Protein AF-A0A538RQV3-F1 (afdb_monomer_lite)

Secondary structure (DSSP, 8-state):
--------------------------TTTS-SS---HHHHHHHHHHHHHHHHHHTTTTTTT-HHHHHHHHHHHHTTT-HHHHHHHHHHHHHH-TTSTTHHHHHHHHHHHHHHHSS-------TTHHHHTT--

Radius of gyration: 26.16 Å; chains: 1; bounding box: 91×42×67 Å

pLDDT: mean 80.29, std 19.27, range [35.06, 98.44]

Sequence (132 aa):
MWLRHGPRLLMAGMLWGCATVNGTPPPGSAPLFQADATDTAILQAVHREQETLLSTCTQHQSCDQVHFTRAMIALFQNREAAAASFQQAIAVAPNGPFADSSARWIRFLANRTFHPASAGEPNGALLEVMKG

Structure (mmCIF, N/CA/C/O backbone):
data_AF-A0A538RQV3-F1
#
_entry.id   AF-A0A538RQV3-F1
#
loop_
_atom_site.group_PDB
_atom_site.id
_atom_site.type_symbol
_atom_site.label_atom_id
_atom_site.label_alt_id
_atom_site.label_comp_id
_atom_site.label_asym_id
_atom_site.label_entity_id
_atom_site.label_seq_id
_atom_site.pdbx_PDB_ins_code
_atom_site.Cartn_x
_atom_site.Cartn_y
_atom_site.Cartn_z
_atom_site.occupancy
_atom_site.B_iso_or_equiv
_atom_site.auth_seq_id
_atom_site.auth_comp_id
_atom_site.auth_asym_id
_atom_site.auth_atom_id
_atom_site.pdbx_PDB_model_num
ATOM 1 N N . MET A 1 1 ? 75.142 -29.803 17.668 1.00 35.06 1 MET A N 1
ATOM 2 C CA . MET A 1 1 ? 75.037 -29.717 16.193 1.00 35.06 1 MET A CA 1
ATOM 3 C C . MET A 1 1 ? 73.628 -30.199 15.830 1.00 35.06 1 MET A C 1
ATOM 5 O O . MET A 1 1 ? 73.338 -31.325 16.185 1.00 35.06 1 MET A O 1
ATOM 9 N N . TRP A 1 2 ? 72.673 -29.272 15.604 1.00 42.47 2 TRP A N 1
ATOM 10 C CA . TRP A 1 2 ? 71.901 -29.061 14.340 1.00 42.47 2 TRP A CA 1
ATOM 11 C C . TRP A 1 2 ? 70.899 -30.205 14.036 1.00 42.47 2 TRP A C 1
ATOM 13 O O . TRP A 1 2 ? 71.287 -31.353 14.147 1.00 42.47 2 TRP A O 1
ATOM 23 N N . LEU A 1 3 ? 69.617 -30.049 13.663 1.00 48.47 3 LEU A N 1
ATOM 24 C CA . LEU A 1 3 ? 68.774 -28.990 13.070 1.00 48.47 3 LEU A CA 1
ATOM 25 C C . LEU A 1 3 ? 67.358 -29.083 13.710 1.00 48.47 3 LEU A C 1
ATOM 27 O O . LEU A 1 3 ? 66.907 -30.179 14.010 1.00 48.47 3 LEU A O 1
ATOM 31 N N . ARG A 1 4 ? 66.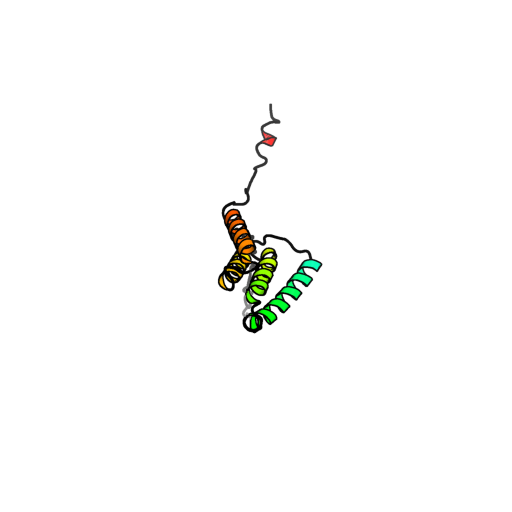635 -28.020 14.089 1.00 57.00 4 ARG A N 1
ATOM 32 C CA . ARG A 1 4 ? 65.951 -26.976 13.293 1.00 57.00 4 ARG A CA 1
ATOM 33 C C . ARG A 1 4 ? 65.028 -27.505 12.187 1.00 57.00 4 ARG A C 1
ATOM 35 O O . ARG A 1 4 ? 65.424 -27.418 11.039 1.00 57.00 4 ARG A O 1
ATOM 42 N N . HIS A 1 5 ? 63.782 -27.873 12.510 1.00 53.28 5 HIS A N 1
ATOM 43 C CA . HIS A 1 5 ? 62.646 -27.834 11.570 1.00 53.28 5 HIS A CA 1
ATOM 44 C C . HIS A 1 5 ? 61.353 -27.457 12.308 1.00 53.28 5 HIS A C 1
ATOM 46 O O . HIS A 1 5 ? 60.800 -28.243 13.069 1.00 53.28 5 HIS A O 1
ATOM 52 N N . GLY A 1 6 ? 60.914 -26.210 12.118 1.00 62.78 6 GLY A N 1
ATOM 53 C CA . GLY A 1 6 ? 59.648 -25.711 12.649 1.00 62.78 6 GLY A CA 1
ATOM 54 C C . GLY A 1 6 ? 58.453 -26.197 11.824 1.00 62.78 6 GLY A C 1
ATOM 55 O O . GLY A 1 6 ? 58.593 -26.400 10.614 1.00 62.78 6 GLY A O 1
ATOM 56 N N . PRO A 1 7 ? 57.264 -26.336 12.427 1.00 59.50 7 PRO A N 1
ATOM 57 C CA . PRO A 1 7 ? 56.044 -26.498 11.666 1.00 59.50 7 PRO A CA 1
ATOM 58 C C . PRO A 1 7 ? 55.639 -25.126 11.122 1.00 59.50 7 PRO A C 1
ATOM 60 O O . PRO A 1 7 ? 55.139 -24.250 11.824 1.00 59.50 7 PRO A O 1
ATOM 63 N N . ARG A 1 8 ? 55.921 -24.949 9.832 1.00 59.06 8 ARG A N 1
ATOM 64 C CA . ARG A 1 8 ? 55.376 -23.915 8.956 1.00 59.06 8 ARG A CA 1
ATOM 65 C C . ARG A 1 8 ? 53.847 -24.034 9.013 1.00 59.06 8 ARG A C 1
ATOM 67 O O . ARG A 1 8 ? 53.289 -24.893 8.338 1.00 59.06 8 ARG A O 1
ATOM 74 N N . LEU A 1 9 ? 53.186 -23.236 9.860 1.00 61.25 9 LEU A N 1
ATOM 75 C CA . LEU A 1 9 ? 51.724 -23.153 9.872 1.00 61.25 9 LEU A CA 1
ATOM 76 C C . LEU A 1 9 ? 51.281 -22.705 8.478 1.00 61.25 9 LEU A C 1
ATOM 78 O O . LEU A 1 9 ? 51.594 -21.603 8.024 1.00 61.25 9 LEU A O 1
ATOM 82 N N . LEU A 1 10 ? 50.626 -23.624 7.780 1.00 62.19 10 LEU A N 1
ATOM 83 C CA . LEU A 1 10 ? 50.039 -23.411 6.474 1.00 62.19 10 LEU A CA 1
ATOM 84 C C . LEU A 1 10 ? 48.931 -22.366 6.613 1.00 62.19 10 LEU A C 1
ATOM 86 O O . LEU A 1 10 ? 47.930 -22.586 7.290 1.00 62.19 10 LEU A O 1
ATOM 90 N N . MET A 1 11 ? 49.135 -21.231 5.949 1.00 60.25 11 MET A N 1
ATOM 91 C CA . MET A 1 11 ? 48.077 -20.305 5.568 1.00 60.25 11 MET A CA 1
ATOM 92 C C . MET A 1 11 ? 47.046 -21.069 4.729 1.00 60.25 11 MET A C 1
ATOM 94 O O . MET A 1 11 ? 47.249 -21.277 3.535 1.00 60.25 11 MET A O 1
ATOM 98 N N . ALA A 1 12 ? 45.947 -21.497 5.345 1.00 63.12 12 ALA A N 1
ATOM 99 C CA . ALA A 1 12 ? 44.734 -21.861 4.629 1.00 63.12 12 ALA A CA 1
ATOM 100 C C . ALA A 1 12 ? 43.835 -20.622 4.627 1.00 63.12 12 ALA A C 1
ATOM 102 O O . ALA A 1 12 ? 43.163 -20.315 5.610 1.00 63.12 12 ALA A O 1
ATOM 103 N N . GLY A 1 13 ? 43.911 -19.857 3.538 1.00 59.97 13 GLY A N 1
ATOM 104 C CA . GLY A 1 13 ? 43.084 -18.679 3.331 1.00 59.97 13 GLY A CA 1
ATOM 105 C C . GLY A 1 13 ? 41.606 -19.051 3.345 1.00 59.97 13 GLY A C 1
ATOM 106 O O . GLY A 1 13 ? 41.155 -19.861 2.537 1.00 59.97 13 GLY A O 1
ATOM 107 N N . MET A 1 14 ? 40.840 -18.420 4.233 1.00 65.12 14 MET A N 1
ATOM 108 C CA . MET A 1 14 ? 39.402 -18.287 4.040 1.00 65.12 14 MET A CA 1
ATOM 109 C C . MET A 1 14 ? 39.190 -17.309 2.886 1.00 65.12 14 MET A C 1
ATOM 111 O O . MET A 1 14 ? 39.078 -16.101 3.079 1.00 65.12 14 MET A O 1
ATOM 115 N N . LEU A 1 15 ? 39.165 -17.835 1.664 1.00 61.44 15 LEU A N 1
ATOM 116 C CA . LEU A 1 15 ? 38.558 -17.146 0.533 1.00 61.44 15 LEU A CA 1
ATOM 117 C C . LEU A 1 15 ? 37.042 -17.168 0.756 1.00 61.44 15 LEU A C 1
ATOM 119 O O . LEU A 1 15 ? 36.325 -17.992 0.195 1.00 61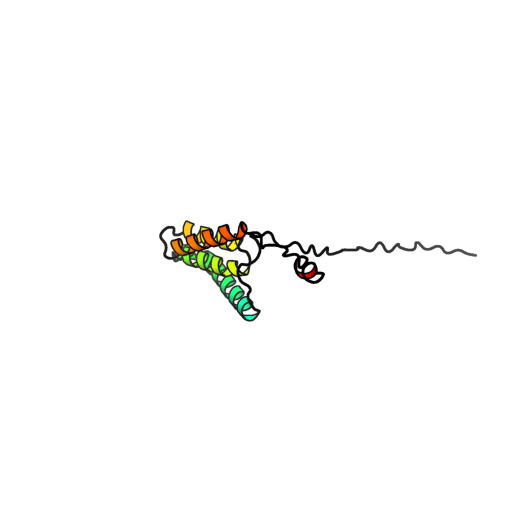.44 15 LEU A O 1
ATOM 123 N N . TRP A 1 16 ? 36.550 -16.263 1.604 1.00 58.16 16 TRP A N 1
ATOM 124 C CA . TRP A 1 16 ? 35.157 -15.836 1.540 1.00 58.16 16 TRP A CA 1
ATOM 125 C C . TRP A 1 16 ? 35.005 -15.012 0.262 1.00 58.16 16 TRP A C 1
ATOM 127 O O . TRP A 1 16 ? 35.156 -13.794 0.240 1.00 58.16 16 TRP A O 1
ATOM 137 N N . GLY A 1 17 ? 34.780 -15.712 -0.847 1.00 59.00 17 GLY A N 1
ATOM 138 C CA . GLY A 1 17 ? 34.280 -15.089 -2.056 1.00 59.00 17 GLY A CA 1
ATOM 139 C C . GLY A 1 17 ? 32.826 -14.707 -1.821 1.00 59.00 17 GLY A C 1
ATOM 140 O O . GLY A 1 17 ? 31.957 -15.576 -1.816 1.00 59.00 17 GLY A O 1
ATOM 141 N N . CYS A 1 18 ? 32.545 -13.418 -1.641 1.00 66.19 18 CYS A N 1
ATOM 142 C CA . CYS A 1 18 ? 31.209 -12.901 -1.900 1.00 66.19 18 CYS A CA 1
ATOM 143 C C . CYS A 1 18 ? 30.965 -13.067 -3.401 1.00 66.19 18 CYS A C 1
ATOM 145 O O . CYS A 1 18 ? 31.397 -12.238 -4.199 1.00 66.19 18 CYS A O 1
ATOM 147 N N . ALA A 1 19 ? 30.316 -14.159 -3.804 1.00 59.94 19 ALA A N 1
ATOM 148 C CA . ALA A 1 19 ? 29.709 -14.216 -5.118 1.00 59.94 19 ALA A CA 1
ATOM 149 C C . ALA A 1 19 ? 28.612 -13.146 -5.130 1.00 59.94 19 ALA A C 1
ATOM 151 O O . ALA A 1 19 ? 27.515 -13.362 -4.617 1.00 59.94 19 ALA A O 1
ATOM 152 N N . THR A 1 20 ? 28.912 -11.968 -5.678 1.00 59.69 20 THR A N 1
ATOM 153 C CA . THR A 1 20 ? 27.882 -11.049 -6.155 1.00 59.69 20 THR A CA 1
ATOM 154 C C . THR A 1 20 ? 27.203 -11.754 -7.316 1.00 59.69 20 THR A C 1
ATOM 156 O O . THR A 1 20 ? 27.589 -11.602 -8.475 1.00 59.69 20 THR A O 1
ATOM 159 N N . VAL A 1 21 ? 26.237 -12.616 -6.997 1.00 57.75 21 VAL A N 1
ATOM 160 C CA . VAL A 1 21 ? 25.278 -13.080 -7.982 1.00 57.75 21 VAL A CA 1
ATOM 161 C C . VAL A 1 21 ? 24.563 -11.802 -8.418 1.00 57.75 21 VAL A C 1
ATOM 163 O O . VAL A 1 21 ? 23.781 -11.220 -7.670 1.00 57.75 21 VAL A O 1
ATOM 166 N N . ASN A 1 22 ? 24.888 -11.302 -9.611 1.00 56.00 22 ASN A N 1
ATOM 167 C CA . ASN A 1 22 ? 24.065 -10.320 -10.314 1.00 56.00 22 ASN A CA 1
ATOM 168 C C . ASN A 1 22 ? 22.782 -11.040 -10.764 1.00 56.00 22 ASN A C 1
ATOM 170 O O . ASN A 1 22 ? 22.488 -11.165 -11.949 1.00 56.00 22 ASN A O 1
ATOM 174 N N . GLY A 1 23 ? 22.054 -11.606 -9.802 1.00 56.69 23 GLY A N 1
ATOM 175 C CA . GLY A 1 23 ? 20.737 -12.153 -10.018 1.00 56.69 23 GLY A CA 1
ATOM 176 C C . GLY A 1 23 ? 19.832 -10.963 -10.235 1.00 56.69 23 GLY A C 1
ATOM 177 O O . GLY A 1 23 ? 19.578 -10.203 -9.303 1.00 56.69 23 GLY A O 1
ATOM 178 N N . THR A 1 24 ? 19.375 -10.772 -11.469 1.00 59.41 24 THR A N 1
ATOM 179 C CA . THR A 1 24 ? 18.206 -9.936 -11.717 1.00 59.41 24 THR A CA 1
ATOM 180 C C . THR A 1 24 ? 17.122 -10.401 -10.740 1.00 59.41 24 THR A C 1
ATOM 182 O O . THR A 1 24 ? 16.790 -11.591 -10.760 1.00 59.41 24 THR A O 1
ATOM 185 N N . PRO A 1 25 ? 16.618 -9.528 -9.845 1.00 60.09 25 PRO A N 1
ATOM 186 C CA . PRO A 1 25 ? 15.579 -9.918 -8.907 1.00 60.09 25 PRO A CA 1
ATOM 187 C C . PRO A 1 25 ? 14.411 -10.534 -9.680 1.00 60.09 25 PRO A C 1
ATOM 189 O O . PRO A 1 25 ? 14.113 -10.053 -10.783 1.00 60.09 25 PRO A O 1
ATOM 192 N N . PRO A 1 26 ? 13.737 -11.565 -9.136 1.00 65.88 26 PRO A N 1
ATOM 193 C CA . PRO A 1 26 ? 12.506 -12.074 -9.717 1.00 65.88 26 PRO A CA 1
ATOM 194 C C . PRO A 1 26 ? 11.599 -10.908 -10.139 1.00 65.88 26 PRO A C 1
ATOM 196 O O . PRO A 1 26 ? 11.508 -9.928 -9.388 1.00 65.88 26 PRO A O 1
ATOM 199 N N . PRO A 1 27 ? 10.903 -10.983 -11.288 1.00 67.31 27 PRO A N 1
ATOM 200 C CA . PRO A 1 27 ? 10.108 -9.875 -11.815 1.00 67.31 27 PRO A CA 1
ATOM 201 C C . PRO A 1 27 ? 9.104 -9.266 -10.821 1.00 67.31 27 PRO A C 1
ATOM 203 O O . PRO A 1 27 ? 8.717 -8.117 -10.996 1.00 67.31 27 PRO A O 1
ATOM 206 N N . GLY A 1 28 ? 8.671 -9.972 -9.774 1.00 70.12 28 GLY A N 1
ATOM 207 C CA . GLY A 1 28 ? 7.795 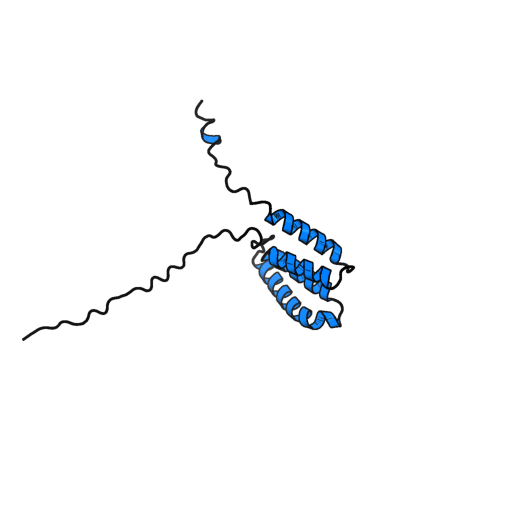-9.421 -8.728 1.00 70.12 28 GLY A CA 1
ATOM 208 C C . GLY A 1 28 ? 8.509 -8.712 -7.568 1.00 70.12 28 GLY A C 1
ATOM 209 O O . GLY A 1 28 ? 7.903 -7.905 -6.872 1.00 70.12 28 GLY A O 1
ATOM 210 N N . SER A 1 29 ? 9.811 -8.920 -7.398 1.00 79.31 29 SER A N 1
ATOM 211 C CA . SER A 1 29 ? 10.570 -8.400 -6.251 1.00 79.31 29 SER A CA 1
ATOM 212 C C . SER A 1 29 ? 11.311 -7.085 -6.516 1.00 79.31 29 SER A C 1
ATOM 214 O O . SER A 1 29 ? 11.730 -6.421 -5.572 1.00 79.31 29 SER A O 1
ATOM 216 N N . ALA A 1 30 ? 11.427 -6.662 -7.779 1.00 86.88 30 ALA A N 1
ATOM 217 C CA . ALA A 1 30 ? 11.973 -5.350 -8.124 1.00 86.88 30 ALA A CA 1
ATOM 218 C C . ALA A 1 30 ? 10.981 -4.218 -7.781 1.00 86.88 30 ALA A C 1
ATOM 220 O O . ALA A 1 30 ? 9.771 -4.405 -7.955 1.00 86.88 30 ALA A O 1
ATOM 221 N N . PRO A 1 31 ? 11.459 -3.033 -7.362 1.00 91.81 31 PRO A N 1
ATOM 222 C CA . PRO A 1 31 ? 10.596 -1.892 -7.082 1.00 91.81 31 PRO A CA 1
ATOM 223 C C . PRO A 1 31 ? 9.881 -1.398 -8.348 1.00 91.81 31 PRO A C 1
ATOM 225 O O . PRO A 1 31 ? 10.318 -1.623 -9.481 1.00 91.81 31 PRO A O 1
ATOM 228 N N . LEU A 1 32 ? 8.728 -0.755 -8.169 1.00 92.19 32 LEU A N 1
ATOM 229 C CA . LEU A 1 32 ? 8.010 -0.071 -9.244 1.00 92.19 32 LEU A CA 1
ATOM 230 C C . LEU A 1 32 ? 8.596 1.319 -9.512 1.00 92.19 32 LEU A C 1
ATOM 232 O O . LEU A 1 32 ? 8.696 1.723 -10.670 1.00 92.19 32 LEU A O 1
ATOM 236 N N . PHE A 1 33 ? 8.965 2.027 -8.447 1.00 93.31 33 PHE A N 1
ATOM 237 C CA . PHE A 1 33 ? 9.517 3.374 -8.497 1.00 93.31 33 PHE A CA 1
ATOM 238 C C . PHE A 1 33 ? 10.902 3.405 -7.867 1.00 93.31 33 PHE A C 1
ATOM 240 O O . PHE A 1 33 ? 11.174 2.664 -6.927 1.00 93.31 33 PHE A O 1
ATOM 247 N N . GLN A 1 34 ? 11.755 4.289 -8.376 1.00 92.94 34 GLN A N 1
ATOM 248 C CA . GLN A 1 34 ? 13.043 4.588 -7.763 1.00 92.94 34 GLN A CA 1
ATOM 249 C C . GLN A 1 34 ? 12.908 5.879 -6.960 1.00 92.94 34 GLN A C 1
ATOM 251 O O . GLN A 1 34 ? 12.307 6.835 -7.444 1.00 92.94 34 GLN A O 1
ATOM 256 N N . ALA A 1 35 ? 13.456 5.886 -5.749 1.00 92.12 35 ALA A N 1
ATOM 257 C CA . ALA A 1 35 ? 13.533 7.062 -4.893 1.00 92.12 35 ALA A CA 1
ATOM 258 C C . ALA A 1 35 ? 14.957 7.624 -4.926 1.00 92.12 35 ALA A C 1
ATOM 260 O O . ALA A 1 35 ? 15.925 6.857 -4.922 1.00 92.12 35 ALA A O 1
ATOM 261 N N . ASP A 1 36 ? 15.094 8.948 -4.930 1.00 94.25 36 ASP A N 1
ATOM 262 C CA . ASP A 1 36 ? 16.383 9.574 -4.646 1.00 94.25 36 ASP A CA 1
ATOM 263 C C . ASP A 1 36 ? 16.694 9.550 -3.134 1.00 94.25 36 ASP A C 1
ATOM 265 O O . ASP A 1 36 ? 15.959 8.969 -2.327 1.00 94.25 36 ASP A O 1
ATOM 269 N N . ALA A 1 37 ? 17.822 10.136 -2.726 1.00 92.50 37 ALA A N 1
ATOM 270 C CA . ALA A 1 37 ? 18.235 10.136 -1.322 1.00 92.50 37 ALA A CA 1
ATOM 271 C C . ALA A 1 37 ? 17.261 10.902 -0.406 1.00 92.50 37 ALA A C 1
ATOM 273 O O . ALA A 1 37 ? 17.030 10.482 0.730 1.00 92.50 37 ALA A O 1
ATOM 274 N N . THR A 1 38 ? 16.681 11.997 -0.897 1.00 94.00 38 THR A N 1
ATOM 275 C CA . THR A 1 38 ? 15.719 12.813 -0.150 1.00 94.00 38 THR A CA 1
ATOM 276 C C . THR A 1 38 ? 14.398 12.066 -0.013 1.00 94.00 38 THR A C 1
ATOM 278 O O . THR A 1 38 ? 13.894 11.909 1.101 1.00 94.00 38 THR A O 1
ATOM 281 N N . ASP A 1 39 ? 13.885 11.523 -1.115 1.00 93.19 39 ASP A N 1
ATOM 282 C CA . ASP A 1 39 ? 12.668 10.713 -1.129 1.00 93.19 39 ASP A CA 1
ATOM 283 C C . ASP A 1 39 ? 12.812 9.482 -0.233 1.00 93.19 39 ASP A C 1
ATOM 285 O O . ASP A 1 39 ? 11.903 9.145 0.521 1.00 93.19 39 ASP A O 1
ATOM 289 N N . THR A 1 40 ? 13.979 8.833 -0.247 1.00 93.50 40 THR A N 1
ATOM 290 C CA . THR A 1 40 ? 14.254 7.668 0.604 1.00 93.50 40 THR A CA 1
ATOM 291 C C . THR A 1 40 ? 14.140 8.020 2.086 1.00 93.50 40 THR A C 1
ATOM 293 O O . THR A 1 40 ? 13.532 7.265 2.849 1.00 93.50 40 THR A O 1
ATOM 296 N N . ALA A 1 41 ? 14.683 9.164 2.510 1.00 94.75 41 ALA A N 1
ATOM 297 C CA . ALA A 1 41 ? 14.585 9.609 3.898 1.00 94.75 41 ALA A CA 1
ATOM 298 C C . ALA A 1 41 ? 13.127 9.878 4.307 1.00 94.75 41 ALA A C 1
ATOM 300 O O . ALA A 1 41 ? 12.702 9.468 5.391 1.00 94.75 41 ALA A O 1
ATOM 301 N N . ILE A 1 42 ? 12.344 10.500 3.419 1.00 95.00 42 ILE A N 1
ATOM 302 C CA . ILE A 1 42 ? 10.915 10.756 3.635 1.00 95.00 42 ILE A CA 1
ATOM 303 C C . ILE A 1 42 ? 10.148 9.433 3.733 1.00 95.00 42 ILE A C 1
ATOM 305 O O . ILE A 1 42 ? 9.434 9.205 4.707 1.00 95.00 42 ILE A O 1
ATOM 309 N N . LEU A 1 43 ? 10.337 8.523 2.777 1.00 95.38 43 LEU A N 1
ATOM 310 C CA . LEU A 1 43 ? 9.679 7.215 2.753 1.00 95.38 43 LEU A CA 1
ATOM 311 C C . LEU A 1 43 ? 9.990 6.395 4.010 1.00 95.38 43 LEU A C 1
ATOM 313 O O . LEU A 1 43 ? 9.096 5.755 4.562 1.00 95.38 43 LEU A O 1
ATOM 317 N N . GLN A 1 44 ? 11.230 6.441 4.504 1.00 94.81 44 GLN A N 1
ATOM 318 C CA . GLN A 1 44 ? 11.609 5.786 5.757 1.00 94.81 44 GLN A CA 1
ATOM 319 C C . GLN A 1 44 ? 10.929 6.414 6.978 1.00 94.81 44 GLN A C 1
ATOM 321 O O . GLN A 1 44 ? 10.519 5.682 7.882 1.00 94.81 44 GLN A O 1
ATOM 326 N N . ALA A 1 45 ? 10.801 7.742 7.021 1.00 95.62 45 ALA A N 1
ATOM 327 C CA . ALA A 1 45 ? 10.098 8.429 8.099 1.00 95.62 45 ALA A CA 1
ATOM 328 C C . ALA A 1 45 ? 8.611 8.039 8.126 1.00 95.62 45 ALA A C 1
ATOM 330 O O . ALA A 1 45 ? 8.123 7.583 9.160 1.00 95.62 45 ALA A O 1
ATOM 331 N N . VAL A 1 46 ? 7.934 8.103 6.973 1.00 95.12 46 VAL A N 1
ATOM 332 C CA . VAL A 1 46 ? 6.522 7.703 6.849 1.00 95.12 46 VAL A CA 1
ATOM 333 C C . VAL A 1 46 ? 6.347 6.220 7.183 1.00 95.12 46 VAL A C 1
ATOM 335 O O . VAL A 1 46 ? 5.408 5.853 7.881 1.00 95.12 46 VAL A O 1
ATOM 338 N N . HIS A 1 47 ? 7.263 5.347 6.756 1.00 93.69 47 HIS A N 1
ATOM 339 C CA . HIS A 1 47 ? 7.192 3.924 7.095 1.00 93.69 47 HIS A CA 1
ATOM 340 C C . HIS A 1 47 ? 7.195 3.693 8.614 1.00 93.69 47 HIS A C 1
ATOM 342 O O . HIS A 1 47 ? 6.382 2.928 9.126 1.00 93.69 47 HIS A O 1
ATOM 348 N N . ARG A 1 48 ? 8.086 4.366 9.354 1.00 94.81 48 ARG A N 1
ATOM 349 C CA . ARG A 1 48 ? 8.165 4.248 10.823 1.00 94.81 48 ARG A CA 1
ATOM 350 C C . ARG A 1 48 ? 6.901 4.759 11.514 1.00 94.81 48 ARG A C 1
ATOM 352 O O . ARG A 1 48 ? 6.446 4.152 12.482 1.00 94.81 48 ARG A O 1
ATOM 359 N N . GLU A 1 49 ? 6.329 5.847 11.011 1.00 94.56 49 GLU A N 1
ATOM 360 C CA . GLU A 1 49 ? 5.046 6.359 11.492 1.00 94.56 49 GLU A CA 1
ATOM 361 C C . GLU A 1 49 ? 3.929 5.330 11.284 1.00 94.56 49 GLU A C 1
ATOM 363 O O . GLU A 1 49 ? 3.195 5.012 12.220 1.00 94.56 49 GLU A O 1
ATOM 368 N N . GLN A 1 50 ? 3.859 4.723 10.096 1.00 94.00 50 GLN A N 1
ATOM 369 C CA . GLN A 1 50 ? 2.841 3.720 9.790 1.00 94.00 50 GLN A CA 1
ATOM 370 C C . GLN A 1 50 ? 2.962 2.452 10.639 1.00 94.00 50 GLN A C 1
ATOM 372 O O . GLN A 1 50 ? 1.938 1.881 11.003 1.00 94.00 50 GLN A O 1
ATOM 377 N N . GLU A 1 51 ? 4.171 2.025 11.013 1.00 92.56 51 GLU A N 1
ATOM 378 C CA . GLU A 1 51 ? 4.351 0.914 11.962 1.00 92.56 51 GLU A CA 1
ATOM 379 C C . GLU A 1 51 ? 3.764 1.240 13.344 1.00 92.56 51 GLU A C 1
ATOM 381 O O . GLU A 1 51 ? 3.158 0.383 13.988 1.00 92.56 51 GLU A O 1
ATOM 386 N N . THR A 1 52 ? 3.860 2.499 13.777 1.00 93.06 52 THR A N 1
ATOM 387 C CA . THR A 1 52 ? 3.239 2.945 15.032 1.00 93.06 52 THR A CA 1
ATOM 388 C C . THR A 1 52 ? 1.715 2.953 14.905 1.00 93.06 52 THR A C 1
ATOM 390 O O . THR A 1 52 ? 1.020 2.409 15.767 1.00 93.06 52 THR A O 1
ATOM 393 N N . LEU A 1 53 ? 1.185 3.500 13.806 1.00 94.19 53 LEU A N 1
ATOM 394 C CA . LEU A 1 53 ? -0.256 3.563 13.545 1.00 94.19 53 LEU A CA 1
ATOM 395 C C . LEU A 1 53 ? -0.890 2.182 13.365 1.00 94.19 53 LEU A C 1
ATOM 397 O O . LEU A 1 53 ? -2.029 1.979 13.777 1.00 94.19 53 LEU A O 1
ATOM 401 N N . LEU A 1 54 ? -0.162 1.208 12.814 1.00 93.44 54 LEU A N 1
ATOM 402 C CA . LEU A 1 54 ? -0.651 -0.161 12.642 1.00 93.44 54 LEU A CA 1
ATOM 403 C C . LEU A 1 54 ? -1.103 -0.778 13.974 1.00 93.44 54 LEU A C 1
ATOM 405 O O . LEU A 1 54 ? -2.093 -1.503 14.014 1.00 93.44 54 LEU A O 1
ATOM 409 N N . SER A 1 55 ? -0.414 -0.457 15.074 1.00 92.06 55 SER A N 1
ATOM 410 C CA . SER A 1 55 ? -0.748 -0.981 16.403 1.00 92.06 55 SER A CA 1
ATOM 411 C C . SER A 1 55 ? -2.057 -0.424 16.982 1.00 92.06 55 SER A C 1
ATOM 413 O O . SER A 1 55 ? -2.664 -1.062 17.841 1.00 92.06 55 SER A O 1
ATOM 415 N N . THR A 1 56 ? -2.522 0.737 16.507 1.00 93.06 56 THR A N 1
ATOM 416 C CA . THR A 1 56 ? -3.699 1.449 17.039 1.00 93.06 56 THR A CA 1
ATOM 417 C C . THR A 1 56 ? -4.802 1.681 16.003 1.00 93.06 56 THR A C 1
ATOM 419 O O . THR A 1 56 ? -5.850 2.245 16.333 1.00 93.06 56 THR A O 1
ATOM 422 N N . CYS A 1 57 ? -4.619 1.228 14.760 1.00 93.25 57 CYS A N 1
ATOM 423 C CA . CYS A 1 57 ? -5.529 1.530 13.654 1.00 93.25 57 CYS A CA 1
ATOM 424 C C . CYS A 1 57 ? -6.944 0.972 13.869 1.00 93.25 57 CYS A C 1
ATOM 426 O O . CYS A 1 57 ? -7.921 1.600 13.464 1.00 93.25 57 CYS A O 1
ATOM 428 N N . THR A 1 58 ? -7.077 -0.166 14.561 1.00 90.50 58 THR A N 1
ATOM 429 C CA . THR A 1 58 ? -8.380 -0.782 14.857 1.00 90.50 58 THR A CA 1
ATOM 430 C C . THR A 1 58 ? -9.222 0.113 15.760 1.00 90.50 58 THR A C 1
ATOM 432 O O . THR A 1 58 ? -10.433 0.212 15.581 1.00 90.50 58 THR A O 1
ATOM 435 N N . GLN A 1 59 ? -8.581 0.809 16.704 1.00 87.56 59 GLN A N 1
ATOM 436 C CA . GLN A 1 59 ? -9.259 1.724 17.621 1.00 87.56 59 GLN A CA 1
ATOM 437 C C . GLN A 1 59 ? -9.821 2.950 16.890 1.00 87.56 59 GLN A C 1
ATOM 439 O O . GLN A 1 59 ? -10.875 3.457 17.263 1.00 87.56 59 GLN A O 1
ATOM 444 N N . HIS A 1 60 ? -9.137 3.395 15.835 1.00 82.94 60 HIS A N 1
ATOM 445 C CA . HIS A 1 60 ? -9.480 4.596 15.073 1.00 82.94 60 HIS A CA 1
ATOM 446 C C . HIS A 1 60 ? -10.217 4.295 13.761 1.00 82.94 60 HIS A C 1
ATOM 448 O O . HIS A 1 60 ? -10.486 5.218 12.999 1.00 82.94 60 HIS A O 1
ATOM 454 N N . GLN A 1 61 ? -10.532 3.021 13.487 1.00 87.19 61 GLN A N 1
ATOM 455 C CA . GLN A 1 61 ? -11.160 2.561 12.240 1.00 87.19 61 GLN A CA 1
ATOM 456 C C . GLN A 1 61 ? -10.423 3.045 10.976 1.00 87.19 61 GLN A C 1
ATOM 458 O O . GLN A 1 61 ? -11.045 3.332 9.960 1.00 87.19 61 GLN A O 1
ATOM 463 N N . SER A 1 62 ? -9.092 3.133 11.043 1.00 91.38 62 SER A N 1
ATOM 464 C CA . SER A 1 62 ? -8.238 3.707 9.991 1.00 91.38 62 SER A CA 1
ATOM 465 C C . SER A 1 62 ? -7.257 2.701 9.381 1.00 91.38 62 SER A C 1
ATOM 467 O O . SER A 1 62 ? -6.322 3.077 8.669 1.00 91.38 62 SER A O 1
ATOM 469 N N . CYS A 1 63 ? -7.423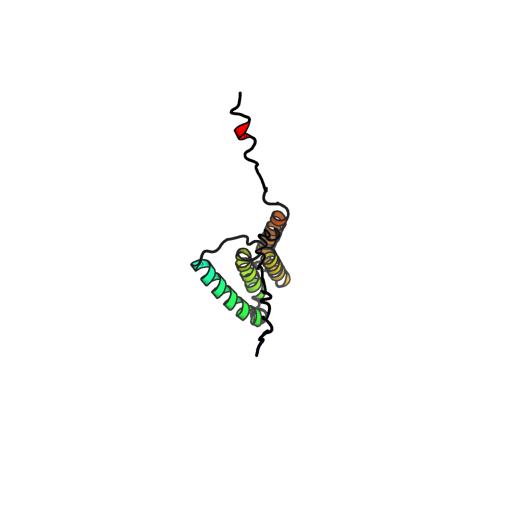 1.404 9.671 1.00 95.00 63 CYS A N 1
ATOM 470 C CA . CYS A 1 63 ? -6.497 0.371 9.200 1.00 95.00 63 CYS A CA 1
ATOM 471 C C . CYS A 1 63 ? -6.407 0.314 7.673 1.00 95.00 63 CYS A C 1
ATOM 473 O O . CYS A 1 63 ? -5.339 0.034 7.137 1.00 95.00 63 CYS A O 1
ATOM 475 N N . ASP A 1 64 ? -7.492 0.608 6.961 1.00 96.06 64 ASP A N 1
ATOM 476 C CA . ASP A 1 64 ? -7.505 0.671 5.502 1.00 96.06 64 ASP A CA 1
ATOM 477 C C . ASP A 1 64 ? -6.552 1.747 4.967 1.00 96.06 64 ASP A C 1
ATOM 479 O O . ASP A 1 64 ? -5.756 1.463 4.072 1.00 96.06 64 ASP A O 1
ATOM 483 N N . GLN A 1 65 ? -6.549 2.940 5.569 1.00 96.75 65 GLN A N 1
ATOM 484 C CA . GLN A 1 65 ? -5.616 4.018 5.236 1.00 96.75 65 GLN A CA 1
ATOM 485 C C . GLN A 1 65 ? -4.163 3.640 5.550 1.00 96.75 65 GLN A C 1
ATOM 487 O O . GLN A 1 65 ? -3.266 3.901 4.740 1.00 96.75 65 GLN A O 1
ATOM 492 N N . VAL A 1 66 ? -3.920 3.018 6.709 1.00 97.06 66 VAL A N 1
ATOM 493 C CA . VAL A 1 66 ? -2.580 2.565 7.118 1.00 97.06 66 VAL A CA 1
ATOM 494 C C . VAL A 1 66 ? -2.049 1.530 6.124 1.00 97.06 66 VAL A C 1
ATOM 496 O O . VAL A 1 66 ? -0.948 1.687 5.593 1.00 97.06 66 VAL A O 1
ATOM 499 N N . HIS A 1 67 ? -2.842 0.505 5.799 1.00 97.50 67 HIS A N 1
ATOM 500 C CA . HIS A 1 67 ? -2.459 -0.522 4.827 1.00 97.50 67 HIS A CA 1
ATOM 501 C C . HIS A 1 67 ? -2.283 0.049 3.418 1.00 97.50 67 HIS A C 1
ATOM 503 O O . HIS A 1 67 ? -1.310 -0.295 2.745 1.00 97.50 67 HIS A O 1
ATOM 509 N N . PHE A 1 68 ? -3.156 0.964 2.987 1.00 97.94 68 PHE A N 1
ATOM 510 C CA . PHE A 1 68 ? -3.022 1.639 1.698 1.00 97.94 68 PHE A CA 1
ATOM 511 C C . PHE A 1 68 ? -1.719 2.442 1.616 1.00 97.94 68 PHE A C 1
ATOM 513 O O . PHE A 1 68 ? -0.985 2.344 0.636 1.00 97.94 68 PHE A O 1
ATOM 520 N N . THR A 1 69 ? -1.374 3.190 2.665 1.00 97.44 69 THR A N 1
ATOM 521 C CA . THR A 1 69 ? -0.141 3.989 2.677 1.00 97.44 69 THR A CA 1
ATOM 522 C C . THR A 1 69 ? 1.105 3.106 2.715 1.00 97.44 69 THR A C 1
ATOM 524 O O . THR A 1 69 ? 2.055 3.361 1.975 1.00 97.44 69 THR A O 1
ATOM 527 N N . ARG A 1 70 ? 1.094 2.019 3.500 1.00 97.25 70 ARG A N 1
ATOM 528 C CA . ARG A 1 70 ? 2.172 1.012 3.482 1.00 97.25 70 ARG A CA 1
ATOM 529 C C . ARG A 1 70 ? 2.348 0.406 2.091 1.00 97.25 70 ARG A C 1
ATOM 531 O O . ARG A 1 70 ? 3.481 0.265 1.636 1.00 97.25 70 ARG A O 1
ATOM 538 N N . ALA A 1 71 ? 1.251 0.133 1.383 1.00 97.44 71 ALA A N 1
ATOM 539 C CA . ALA A 1 71 ? 1.301 -0.351 0.008 1.00 97.44 71 ALA A CA 1
ATOM 540 C C . ALA A 1 71 ? 1.969 0.654 -0.940 1.00 97.44 71 ALA A C 1
ATOM 542 O O . ALA A 1 71 ? 2.834 0.267 -1.724 1.00 97.44 71 ALA A O 1
ATOM 543 N N . MET A 1 72 ? 1.637 1.945 -0.827 1.00 97.69 72 MET A N 1
ATOM 544 C CA . MET A 1 72 ? 2.261 3.005 -1.627 1.00 97.69 72 MET A CA 1
ATOM 545 C C . MET A 1 72 ? 3.771 3.116 -1.376 1.00 97.69 72 MET A C 1
ATOM 547 O O . MET A 1 72 ? 4.533 3.263 -2.328 1.00 97.69 72 MET A O 1
ATOM 551 N N . ILE A 1 73 ? 4.223 2.991 -0.124 1.00 96.81 73 ILE A N 1
ATOM 552 C CA . ILE A 1 73 ? 5.657 2.982 0.217 1.00 96.81 73 ILE A CA 1
ATOM 553 C C . ILE A 1 73 ? 6.340 1.741 -0.366 1.00 96.81 73 ILE A C 1
ATOM 555 O O . ILE A 1 73 ? 7.423 1.835 -0.945 1.00 96.81 73 ILE A O 1
ATOM 559 N N . ALA A 1 74 ? 5.698 0.577 -0.264 1.00 96.12 74 ALA A N 1
ATOM 560 C CA . ALA A 1 74 ? 6.241 -0.675 -0.774 1.00 96.12 74 ALA A CA 1
ATOM 561 C C . ALA A 1 74 ? 6.419 -0.674 -2.305 1.00 96.12 74 ALA A C 1
ATOM 563 O O . ALA A 1 74 ? 7.264 -1.412 -2.809 1.00 96.12 74 ALA A O 1
ATOM 564 N N . LEU A 1 75 ? 5.729 0.198 -3.056 1.00 96.25 75 LEU A N 1
ATOM 565 C CA . LEU A 1 75 ? 5.982 0.387 -4.494 1.00 96.25 75 LEU A CA 1
ATOM 566 C C . LEU A 1 75 ? 7.424 0.834 -4.793 1.00 96.25 75 LEU A C 1
ATOM 568 O O . LEU A 1 75 ? 7.919 0.568 -5.886 1.00 96.25 75 LEU A O 1
ATOM 572 N N . PHE A 1 76 ? 8.116 1.458 -3.839 1.00 94.88 76 PHE A N 1
ATOM 573 C CA . PHE A 1 76 ? 9.526 1.846 -3.960 1.00 94.88 76 PHE A CA 1
ATOM 574 C C . PHE A 1 76 ? 10.502 0.745 -3.531 1.00 94.88 76 PHE A C 1
ATOM 576 O O . PHE A 1 76 ? 11.712 0.916 -3.635 1.00 94.88 76 PHE A O 1
ATOM 583 N N . GLN A 1 77 ? 9.994 -0.380 -3.028 1.00 92.19 77 GLN A N 1
ATOM 584 C CA . GLN A 1 77 ? 10.810 -1.426 -2.413 1.00 92.19 77 GLN A CA 1
ATOM 585 C C . GLN A 1 77 ? 10.634 -2.762 -3.133 1.00 92.19 77 GLN A C 1
ATOM 587 O O . GLN A 1 77 ? 11.606 -3.352 -3.594 1.00 92.19 77 GLN A O 1
ATOM 592 N N . ASN A 1 78 ? 9.393 -3.242 -3.232 1.00 92.62 78 ASN A N 1
ATOM 593 C CA . ASN A 1 78 ? 9.065 -4.571 -3.729 1.00 92.62 78 ASN A CA 1
ATOM 594 C C . ASN A 1 78 ? 7.587 -4.621 -4.170 1.00 92.62 78 ASN A C 1
ATOM 596 O O . ASN A 1 78 ? 6.678 -4.352 -3.379 1.00 92.62 78 ASN A O 1
ATOM 600 N N . ARG A 1 79 ? 7.333 -4.989 -5.436 1.00 93.50 79 ARG A N 1
ATOM 601 C CA . ARG A 1 79 ? 5.970 -5.037 -5.997 1.00 93.50 79 ARG A CA 1
ATOM 602 C C . ARG A 1 79 ? 5.077 -6.090 -5.335 1.00 93.50 79 ARG A C 1
ATOM 604 O O . ARG A 1 79 ? 3.886 -5.832 -5.176 1.00 93.50 79 ARG A O 1
ATOM 611 N N . GLU A 1 80 ? 5.613 -7.241 -4.943 1.00 93.56 80 GLU A N 1
ATOM 612 C CA . GLU A 1 80 ? 4.864 -8.278 -4.216 1.00 93.56 80 GLU A CA 1
ATOM 613 C C . GLU A 1 80 ? 4.434 -7.788 -2.829 1.00 93.56 80 GLU A C 1
ATOM 615 O O . GLU A 1 80 ? 3.269 -7.937 -2.460 1.00 93.56 80 GLU A O 1
ATOM 620 N N . ALA A 1 81 ? 5.335 -7.130 -2.093 1.00 94.88 81 ALA A N 1
ATOM 621 C CA . ALA A 1 81 ? 5.011 -6.538 -0.796 1.00 94.88 81 ALA A CA 1
ATOM 622 C C . ALA A 1 81 ? 3.927 -5.456 -0.929 1.00 94.88 81 ALA A C 1
ATOM 624 O O . ALA A 1 81 ? 2.972 -5.433 -0.151 1.00 94.88 81 ALA A O 1
ATOM 625 N N . ALA A 1 82 ? 4.018 -4.612 -1.963 1.00 96.94 82 ALA A N 1
ATOM 626 C CA . ALA A 1 82 ? 2.992 -3.617 -2.255 1.00 96.94 82 ALA A CA 1
ATOM 627 C C . ALA A 1 82 ? 1.633 -4.260 -2.552 1.00 96.94 82 ALA A C 1
ATOM 629 O O . ALA A 1 82 ? 0.620 -3.848 -1.986 1.00 96.94 82 ALA A O 1
ATOM 630 N N . ALA A 1 83 ? 1.602 -5.300 -3.391 1.00 97.00 83 ALA A N 1
ATOM 631 C CA . ALA A 1 83 ? 0.377 -6.029 -3.700 1.00 97.00 83 ALA A CA 1
ATOM 632 C C . ALA A 1 83 ? -0.258 -6.641 -2.438 1.00 97.00 83 ALA A C 1
ATOM 634 O O . ALA A 1 83 ? -1.466 -6.504 -2.245 1.00 97.00 83 ALA A O 1
ATOM 635 N N . ALA A 1 84 ? 0.544 -7.242 -1.555 1.00 97.00 84 ALA A N 1
ATOM 636 C CA . ALA A 1 84 ? 0.067 -7.800 -0.291 1.00 97.00 84 ALA A CA 1
ATOM 637 C C . ALA A 1 84 ? -0.536 -6.724 0.630 1.00 97.00 84 ALA A C 1
ATOM 639 O O . ALA A 1 84 ? -1.600 -6.926 1.215 1.00 97.00 84 ALA A O 1
ATOM 640 N N . SER A 1 85 ? 0.086 -5.548 0.731 1.00 97.81 85 SER A N 1
ATOM 641 C CA . SER A 1 85 ? -0.471 -4.439 1.514 1.00 97.81 85 SER A CA 1
ATOM 642 C C . SER A 1 85 ? -1.756 -3.860 0.900 1.00 97.81 85 SER A C 1
ATOM 644 O O . SER A 1 85 ? -2.694 -3.566 1.639 1.00 97.81 85 SER A O 1
ATOM 646 N N . PHE A 1 86 ? -1.872 -3.770 -0.432 1.00 98.44 86 PHE A N 1
ATOM 647 C CA . PHE A 1 86 ? -3.139 -3.396 -1.082 1.00 98.44 86 PHE A CA 1
ATOM 648 C C . PHE A 1 86 ? -4.247 -4.423 -0.817 1.00 98.44 86 PHE A C 1
ATOM 650 O O . PHE A 1 86 ? -5.396 -4.047 -0.591 1.00 98.44 86 PHE A O 1
ATOM 657 N N . GLN A 1 87 ? -3.915 -5.718 -0.806 1.00 98.19 87 GLN A N 1
ATOM 658 C CA . GLN A 1 87 ? -4.868 -6.770 -0.443 1.00 98.19 87 GLN A CA 1
ATOM 659 C C . GLN A 1 87 ? -5.351 -6.608 1.002 1.00 98.19 87 GLN A C 1
ATOM 661 O O . GLN A 1 87 ? -6.544 -6.749 1.257 1.00 98.19 87 GLN A O 1
ATOM 666 N N . GLN A 1 88 ? -4.459 -6.253 1.932 1.00 97.75 88 GLN A N 1
ATOM 667 C CA . GLN A 1 88 ? -4.833 -5.973 3.320 1.00 97.75 88 GLN A CA 1
ATOM 668 C C . GLN A 1 88 ? -5.781 -4.775 3.432 1.00 97.75 88 GLN A C 1
ATOM 670 O O . GLN A 1 88 ? -6.771 -4.874 4.148 1.00 97.75 88 GLN A O 1
ATOM 675 N N . ALA A 1 89 ? -5.540 -3.686 2.692 1.00 97.50 89 ALA A N 1
ATOM 676 C CA . ALA A 1 89 ? -6.423 -2.515 2.693 1.00 97.50 89 ALA A CA 1
ATOM 677 C C . ALA A 1 89 ? -7.863 -2.870 2.269 1.00 97.50 89 ALA A C 1
ATOM 679 O O . ALA A 1 89 ? -8.820 -2.434 2.906 1.00 97.50 89 ALA A O 1
ATOM 680 N N . ILE A 1 90 ? -8.020 -3.721 1.247 1.00 98.00 90 ILE A N 1
ATOM 681 C CA . ILE A 1 90 ? -9.333 -4.246 0.834 1.00 98.00 90 ILE A CA 1
ATOM 682 C C . ILE A 1 90 ? -9.905 -5.188 1.897 1.00 98.00 90 ILE A C 1
ATOM 684 O O . ILE A 1 90 ? -11.092 -5.125 2.193 1.00 98.00 90 ILE A O 1
ATOM 688 N N . ALA A 1 91 ? -9.086 -6.070 2.474 1.00 97.62 91 ALA A N 1
ATOM 689 C CA . ALA A 1 91 ? -9.554 -7.060 3.441 1.00 97.62 91 ALA A CA 1
ATOM 690 C C . ALA A 1 91 ? -10.129 -6.416 4.712 1.00 97.62 91 ALA A C 1
ATOM 692 O O . ALA A 1 91 ? -11.132 -6.897 5.234 1.00 97.62 91 ALA A O 1
ATOM 693 N N . VAL A 1 92 ? -9.519 -5.328 5.196 1.00 96.50 92 VAL A N 1
ATOM 694 C CA . VAL A 1 92 ? -9.987 -4.629 6.404 1.00 96.50 92 VAL A CA 1
ATOM 695 C C . VAL A 1 92 ? -11.175 -3.702 6.135 1.00 96.50 92 VAL A C 1
ATOM 697 O O . VAL A 1 92 ? -12.005 -3.521 7.022 1.00 96.50 92 VAL A O 1
ATOM 700 N N . ALA A 1 93 ? -11.289 -3.137 4.928 1.00 96.38 93 ALA A N 1
ATOM 701 C CA . ALA A 1 93 ? -12.410 -2.287 4.529 1.00 96.38 93 ALA A CA 1
ATOM 702 C C . ALA A 1 93 ? -12.794 -2.528 3.054 1.00 96.38 93 ALA A C 1
ATOM 704 O O . ALA A 1 93 ? -12.428 -1.743 2.176 1.00 96.38 93 ALA A O 1
ATOM 705 N N . PRO A 1 94 ? -13.577 -3.582 2.752 1.00 95.38 94 PRO A N 1
ATOM 706 C CA . PRO A 1 94 ? -13.876 -3.975 1.370 1.00 95.38 94 PRO A CA 1
ATOM 707 C C . PRO A 1 94 ? -14.712 -2.946 0.604 1.00 95.38 94 PRO A C 1
ATOM 709 O O . PRO A 1 94 ? -14.636 -2.887 -0.618 1.00 95.38 94 PRO A O 1
ATOM 712 N N . ASN A 1 95 ? -15.469 -2.113 1.323 1.00 95.81 95 ASN A N 1
ATOM 713 C CA . ASN A 1 95 ? -16.236 -0.990 0.776 1.00 95.81 95 ASN A CA 1
ATOM 714 C C . ASN A 1 95 ? -15.656 0.369 1.220 1.00 95.81 95 ASN A C 1
ATOM 716 O O . ASN A 1 95 ? -16.355 1.380 1.200 1.00 95.81 95 ASN A O 1
ATOM 720 N N . GLY A 1 96 ? -14.408 0.379 1.700 1.00 94.31 96 GLY A N 1
ATOM 721 C CA . GLY A 1 96 ? -13.724 1.581 2.163 1.00 94.31 96 GLY A CA 1
ATOM 722 C C . GLY A 1 96 ? -13.252 2.471 1.008 1.00 94.31 96 GLY A C 1
ATOM 723 O O . GLY A 1 96 ? -13.184 2.029 -0.143 1.00 94.31 96 GLY A O 1
ATOM 724 N N . PRO A 1 97 ? -12.854 3.720 1.301 1.00 96.81 97 PRO A N 1
ATOM 725 C CA . PRO A 1 97 ? -12.432 4.693 0.290 1.00 96.81 97 PRO A CA 1
ATOM 726 C C . PRO A 1 97 ? -11.230 4.232 -0.552 1.00 96.81 97 PRO A C 1
ATOM 728 O O . PRO A 1 97 ? -11.046 4.694 -1.679 1.00 96.81 97 PRO A O 1
ATOM 731 N N . PHE A 1 98 ? -10.417 3.302 -0.041 1.00 97.75 98 PHE A N 1
ATOM 732 C CA . PHE A 1 98 ? -9.227 2.798 -0.728 1.00 97.75 98 PHE A CA 1
ATOM 733 C C . PHE A 1 98 ? -9.441 1.483 -1.486 1.00 97.75 98 PHE A C 1
ATOM 735 O O . PHE A 1 98 ? -8.520 1.054 -2.188 1.00 97.75 98 PHE A O 1
ATOM 742 N N . ALA A 1 99 ? -10.611 0.844 -1.391 1.00 97.56 99 ALA A N 1
ATOM 743 C CA . ALA A 1 99 ? -10.828 -0.502 -1.927 1.00 97.56 99 ALA A CA 1
ATOM 744 C C . ALA A 1 99 ? -10.655 -0.557 -3.456 1.00 97.56 99 ALA A C 1
ATOM 746 O O . ALA A 1 99 ? -9.830 -1.314 -3.974 1.00 97.56 99 ALA A O 1
ATOM 747 N N . ASP A 1 100 ? -11.348 0.324 -4.180 1.00 98.19 100 ASP A N 1
ATOM 748 C CA . ASP A 1 100 ? -11.277 0.398 -5.643 1.00 98.19 100 ASP A CA 1
ATOM 749 C C . ASP A 1 100 ? -9.878 0.759 -6.151 1.00 98.19 100 ASP A C 1
ATOM 751 O O . ASP A 1 100 ? -9.397 0.217 -7.151 1.00 98.19 100 ASP A O 1
ATOM 755 N N . SER A 1 101 ? -9.209 1.686 -5.462 1.00 98.06 101 SER A N 1
ATOM 756 C CA . SER A 1 101 ? -7.843 2.096 -5.799 1.00 98.06 101 SER A CA 1
ATOM 757 C C . SER A 1 101 ? -6.864 0.938 -5.610 1.00 98.06 101 SER A C 1
ATOM 759 O O . SER A 1 101 ? -6.096 0.613 -6.517 1.00 98.06 101 SER A O 1
ATOM 761 N N . SER A 1 102 ? -6.960 0.247 -4.473 1.00 98.19 102 SER A N 1
ATOM 762 C CA . SER A 1 102 ? -6.162 -0.939 -4.155 1.00 98.19 102 SER A CA 1
ATOM 763 C C . SER A 1 102 ? -6.376 -2.054 -5.179 1.00 98.19 102 SER A C 1
ATOM 765 O O . SER A 1 102 ? -5.412 -2.647 -5.660 1.00 98.19 102 SER A O 1
ATOM 767 N N . ALA A 1 103 ? -7.622 -2.298 -5.598 1.00 98.25 103 ALA A N 1
ATOM 768 C CA . ALA A 1 103 ? -7.939 -3.319 -6.594 1.00 98.25 103 ALA A CA 1
ATOM 769 C C . ALA A 1 103 ? -7.302 -3.013 -7.959 1.00 98.25 103 ALA A C 1
ATOM 771 O O . ALA A 1 103 ? -6.793 -3.916 -8.631 1.00 98.25 103 ALA A O 1
ATOM 772 N N . ARG A 1 104 ? -7.288 -1.738 -8.372 1.00 98.12 104 ARG A N 1
ATOM 773 C CA . ARG A 1 104 ? -6.606 -1.310 -9.603 1.00 98.12 104 ARG A CA 1
ATOM 774 C C . ARG A 1 104 ? -5.097 -1.512 -9.512 1.00 98.12 104 ARG A C 1
ATOM 776 O O . ARG A 1 104 ? -4.513 -2.041 -10.458 1.00 98.12 104 ARG A O 1
ATOM 783 N N . TRP A 1 105 ? -4.483 -1.164 -8.383 1.00 97.81 105 TRP A N 1
ATOM 784 C CA . TRP A 1 105 ? -3.058 -1.404 -8.159 1.00 97.81 105 TRP A CA 1
ATOM 785 C C . TRP A 1 105 ? -2.699 -2.888 -8.211 1.00 97.81 105 TRP A C 1
ATOM 787 O O . TRP A 1 105 ? -1.755 -3.250 -8.906 1.00 97.81 105 TRP A O 1
ATOM 797 N N . ILE A 1 106 ? -3.475 -3.762 -7.565 1.00 96.94 106 ILE A N 1
ATOM 798 C CA . ILE A 1 106 ? -3.239 -5.216 -7.597 1.00 96.94 106 ILE A CA 1
ATOM 799 C C . ILE A 1 106 ? -3.249 -5.742 -9.038 1.00 96.94 106 ILE A C 1
ATOM 801 O O . ILE A 1 106 ? -2.323 -6.445 -9.441 1.00 96.94 106 ILE A O 1
ATOM 805 N N . ARG A 1 107 ? -4.254 -5.366 -9.843 1.00 96.06 107 ARG A N 1
ATOM 806 C CA . ARG A 1 107 ? -4.336 -5.772 -11.261 1.00 96.06 107 ARG A CA 1
ATOM 807 C C . ARG A 1 107 ? -3.14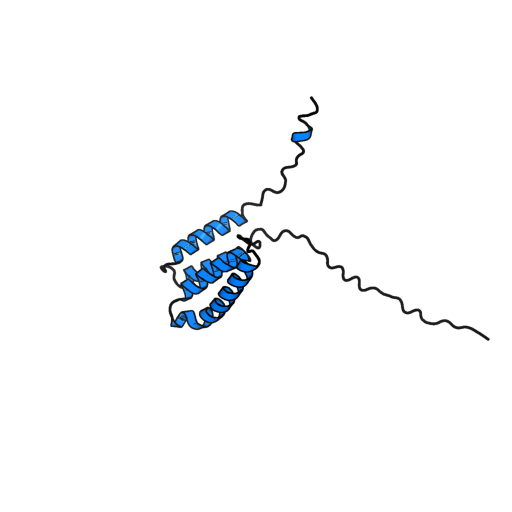2 -5.265 -12.068 1.00 96.06 107 ARG A C 1
ATOM 809 O O . ARG A 1 107 ? -2.575 -6.002 -12.870 1.00 96.06 107 ARG A O 1
ATOM 816 N N . PHE A 1 108 ? -2.745 -4.017 -11.843 1.00 94.69 108 PHE A N 1
ATOM 817 C CA . PHE A 1 108 ? -1.601 -3.410 -12.516 1.00 94.69 108 PHE A CA 1
ATOM 818 C C . PHE A 1 108 ? -0.279 -4.109 -12.180 1.00 94.69 108 PHE A C 1
ATOM 820 O O . PHE A 1 108 ? 0.522 -4.378 -13.076 1.00 94.69 108 PHE A O 1
ATOM 827 N N . LEU A 1 109 ? -0.056 -4.422 -10.902 1.00 92.81 109 LEU A N 1
ATOM 828 C CA . LEU A 1 109 ? 1.147 -5.108 -10.437 1.00 92.81 109 LEU A CA 1
ATOM 829 C C . LEU A 1 109 ? 1.205 -6.545 -10.965 1.00 92.81 109 LEU A C 1
ATOM 831 O O . LEU A 1 109 ? 2.262 -6.963 -11.431 1.00 92.81 109 LEU A O 1
ATOM 835 N N . ALA A 1 110 ? 0.073 -7.255 -10.985 1.00 88.94 110 ALA A N 1
ATOM 836 C CA . ALA A 1 110 ? -0.024 -8.599 -11.547 1.00 88.94 110 ALA A CA 1
ATOM 837 C C . ALA A 1 110 ? 0.281 -8.623 -13.053 1.00 88.94 110 ALA A C 1
ATOM 839 O O . ALA A 1 110 ? 1.086 -9.426 -13.500 1.00 88.94 110 ALA A O 1
ATOM 840 N N . ASN A 1 111 ? -0.273 -7.710 -13.856 1.00 83.50 111 ASN A N 1
ATOM 841 C CA . ASN A 1 111 ? 0.003 -7.697 -15.300 1.00 83.50 111 ASN A CA 1
ATOM 842 C C . ASN A 1 111 ? 1.491 -7.493 -15.624 1.00 83.50 111 ASN A C 1
ATOM 844 O O . ASN A 1 111 ? 1.977 -7.979 -16.645 1.00 83.50 111 ASN A O 1
ATOM 848 N N . ARG A 1 112 ? 2.225 -6.783 -14.761 1.00 71.81 112 ARG A N 1
ATOM 849 C CA . ARG A 1 112 ? 3.638 -6.477 -14.987 1.00 71.81 112 ARG A CA 1
ATOM 850 C C . ARG A 1 112 ? 4.586 -7.602 -14.571 1.00 71.81 112 ARG A C 1
ATOM 852 O O . ARG A 1 112 ? 5.689 -7.657 -15.100 1.00 71.81 112 ARG A O 1
ATOM 859 N N . THR A 1 113 ? 4.182 -8.505 -13.675 1.00 62.94 113 THR A N 1
ATOM 860 C CA . THR A 1 113 ? 4.980 -9.709 -13.380 1.00 62.94 113 THR A CA 1
ATOM 861 C C . THR A 1 113 ? 4.981 -10.690 -14.553 1.00 62.94 113 THR A C 1
ATOM 863 O O . THR A 1 113 ? 5.946 -11.432 -14.714 1.00 62.94 113 THR A O 1
ATOM 866 N N . PHE A 1 114 ? 3.950 -10.648 -15.406 1.00 56.34 114 PHE A N 1
ATOM 867 C CA . PHE A 1 114 ? 3.836 -11.479 -16.610 1.00 56.34 114 PHE A CA 1
ATOM 868 C C . PHE A 1 114 ? 4.506 -10.897 -17.857 1.00 56.34 114 PHE A C 1
ATOM 870 O O . PHE A 1 114 ? 4.624 -11.606 -18.853 1.00 56.34 114 PHE A O 1
ATOM 877 N N . HIS A 1 115 ? 4.947 -9.635 -17.832 1.00 51.78 115 HIS A N 1
ATOM 878 C CA . HIS A 1 115 ? 5.731 -9.068 -18.925 1.00 51.78 115 HIS A CA 1
ATOM 879 C C . HIS A 1 115 ? 7.215 -9.172 -18.560 1.00 51.78 115 HIS A C 1
ATOM 881 O O . HIS A 1 115 ? 7.718 -8.304 -17.838 1.00 51.78 115 HIS A O 1
ATOM 887 N N . PRO A 1 116 ? 7.936 -10.228 -18.991 1.00 48.56 116 PRO A N 1
ATOM 888 C CA . PRO A 1 116 ? 9.382 -10.210 -18.880 1.00 48.56 116 PRO A CA 1
ATOM 889 C C . PRO A 1 116 ? 9.855 -8.962 -19.619 1.00 48.56 116 PRO A C 1
ATOM 891 O O . PRO A 1 116 ? 9.471 -8.734 -20.767 1.00 48.56 116 PRO A O 1
ATOM 894 N N . ALA A 1 117 ? 10.637 -8.121 -18.940 1.00 53.03 117 ALA A N 1
ATOM 895 C CA . ALA A 1 117 ? 11.371 -7.064 -19.611 1.00 53.03 117 ALA A CA 1
ATOM 896 C C . ALA A 1 117 ? 12.071 -7.723 -20.800 1.00 53.03 117 ALA A C 1
ATOM 898 O O . ALA A 1 117 ? 12.842 -8.658 -20.591 1.00 53.03 117 ALA A O 1
ATOM 899 N N . SER A 1 118 ? 11.708 -7.312 -22.015 1.00 44.91 118 SER A N 1
ATOM 900 C CA . SER A 1 118 ? 12.293 -7.773 -23.270 1.00 44.91 118 SER A CA 1
ATOM 901 C C . SER A 1 118 ? 13.815 -7.674 -23.169 1.00 44.91 118 SER A C 1
ATOM 903 O O . SER A 1 118 ? 14.403 -6.620 -23.407 1.00 44.91 118 SER A O 1
ATOM 905 N N . ALA A 1 119 ? 14.448 -8.759 -22.740 1.00 51.84 119 ALA A N 1
ATOM 906 C CA . ALA A 1 119 ? 15.881 -8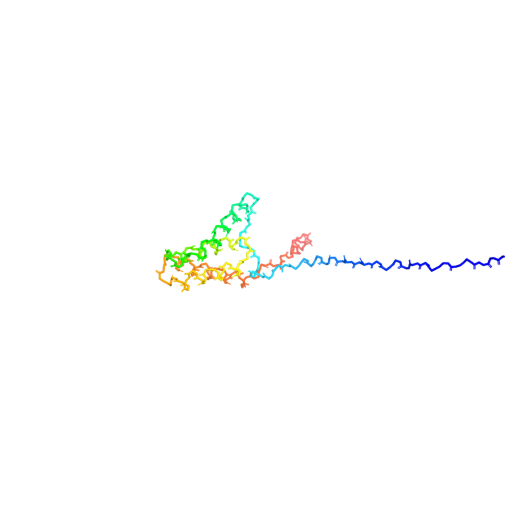.884 -22.672 1.00 51.84 119 ALA A CA 1
ATOM 907 C C . ALA A 1 119 ? 16.363 -9.202 -24.086 1.00 51.84 119 ALA A C 1
ATOM 909 O O . ALA A 1 119 ? 16.083 -10.276 -24.609 1.00 51.84 119 ALA A O 1
ATOM 910 N N . GLY A 1 120 ? 17.091 -8.252 -24.671 1.00 44.59 120 GLY A N 1
ATOM 911 C CA . GLY A 1 120 ? 17.898 -8.459 -25.867 1.00 44.59 120 GLY A CA 1
ATOM 912 C C . GLY A 1 120 ? 17.189 -8.132 -27.175 1.00 44.59 120 GLY A C 1
ATOM 913 O O . GLY A 1 120 ? 16.740 -9.030 -27.870 1.00 44.59 120 GLY A O 1
ATOM 914 N N . GLU A 1 121 ? 17.199 -6.858 -27.562 1.00 43.81 121 GLU A N 1
ATOM 915 C CA . GLU A 1 121 ? 17.444 -6.526 -28.970 1.00 43.81 121 GLU A CA 1
ATOM 916 C C . GLU A 1 121 ? 18.939 -6.798 -29.207 1.00 43.81 121 GLU A C 1
ATOM 918 O O . GLU A 1 121 ? 19.785 -6.108 -28.622 1.00 43.81 121 GLU A O 1
ATOM 923 N N . PRO A 1 122 ? 19.327 -7.824 -29.981 1.00 46.97 122 PRO A N 1
ATOM 924 C CA . PRO A 1 122 ? 20.686 -7.921 -30.461 1.00 46.97 122 PRO A CA 1
ATOM 925 C C . PRO A 1 122 ? 20.822 -6.865 -31.557 1.00 46.97 122 PRO A C 1
ATOM 927 O O . PRO A 1 122 ? 20.190 -6.971 -32.605 1.00 46.97 122 PRO A O 1
ATOM 930 N N . ASN A 1 123 ? 21.718 -5.899 -31.366 1.00 53.28 123 ASN A N 1
ATOM 931 C CA . ASN A 1 123 ? 22.194 -4.968 -32.400 1.00 53.28 123 ASN A CA 1
ATOM 932 C C . ASN A 1 123 ? 22.881 -5.676 -33.607 1.00 53.28 123 ASN A C 1
ATOM 934 O O . ASN A 1 123 ? 23.750 -5.102 -34.256 1.00 53.28 123 ASN A O 1
ATOM 938 N N . GLY A 1 124 ? 22.538 -6.931 -33.915 1.00 50.56 124 GLY A N 1
ATOM 939 C CA . GLY A 1 124 ? 23.034 -7.695 -35.058 1.00 50.56 124 GLY A CA 1
ATOM 940 C C . GLY A 1 124 ? 22.350 -7.339 -36.380 1.00 50.56 124 GLY A C 1
ATOM 941 O O . GLY A 1 124 ? 22.930 -7.578 -37.431 1.00 50.56 124 GLY A O 1
ATOM 942 N N . ALA A 1 125 ? 21.166 -6.715 -36.360 1.00 49.19 125 ALA A N 1
ATOM 943 C CA . ALA A 1 125 ? 20.466 -6.344 -37.595 1.00 49.19 125 ALA A CA 1
ATOM 944 C C . ALA A 1 125 ? 21.071 -5.113 -38.301 1.00 49.19 125 ALA A C 1
ATOM 946 O O . ALA A 1 125 ? 20.928 -4.969 -39.512 1.00 49.19 125 ALA A O 1
ATOM 947 N N . LEU A 1 126 ? 21.788 -4.240 -37.580 1.00 52.47 126 LEU A N 1
ATOM 948 C CA . LEU A 1 126 ? 22.364 -3.025 -38.173 1.00 52.47 126 LEU A CA 1
ATOM 949 C C . LEU A 1 126 ? 23.691 -3.281 -38.915 1.00 52.47 126 LEU A C 1
ATOM 951 O O . LEU A 1 126 ? 24.101 -2.466 -39.737 1.00 52.47 126 LEU A O 1
ATOM 955 N N . LEU A 1 127 ? 24.358 -4.412 -38.653 1.00 52.84 127 LEU A N 1
ATOM 956 C CA . LEU A 1 127 ? 25.644 -4.761 -39.274 1.00 52.84 127 LEU A CA 1
ATOM 957 C C . LEU A 1 127 ? 25.500 -5.524 -40.604 1.00 52.84 127 LEU A C 1
ATOM 959 O O . LEU A 1 127 ? 26.437 -5.514 -41.399 1.00 52.84 127 LEU A O 1
ATOM 963 N N . GLU A 1 128 ? 24.331 -6.106 -40.885 1.00 54.84 128 GLU A N 1
ATOM 964 C CA . GLU A 1 128 ? 24.044 -6.794 -42.159 1.00 54.84 128 GLU A CA 1
ATOM 965 C C . GLU A 1 128 ? 23.523 -5.847 -43.256 1.00 54.84 128 GLU A C 1
ATOM 967 O O . GLU A 1 128 ? 23.651 -6.142 -44.440 1.00 54.84 128 GLU A O 1
ATOM 972 N N . VAL A 1 129 ? 23.001 -4.665 -42.903 1.00 59.19 129 VAL A N 1
ATOM 973 C CA . VAL A 1 129 ? 22.533 -3.670 -43.893 1.00 59.19 129 VAL A CA 1
ATOM 974 C C . VAL A 1 129 ? 23.689 -2.864 -44.504 1.00 59.19 129 VAL A C 1
ATOM 976 O O . VAL A 1 129 ? 23.537 -2.273 -45.567 1.00 59.19 129 VAL A O 1
ATOM 979 N N . MET A 1 130 ? 24.875 -2.874 -43.887 1.00 54.75 130 MET A N 1
ATOM 980 C CA . MET A 1 130 ? 26.031 -2.089 -44.344 1.00 54.75 130 MET A CA 1
ATOM 981 C C . MET A 1 130 ? 27.073 -2.921 -45.114 1.00 54.75 130 MET A C 1
ATOM 983 O O . MET A 1 130 ? 28.245 -2.550 -45.180 1.00 54.75 130 MET A O 1
ATOM 987 N N . LYS A 1 131 ? 26.655 -4.063 -45.676 1.00 56.09 131 LYS A N 1
ATOM 988 C CA . LYS A 1 131 ? 27.504 -4.959 -46.479 1.00 56.09 131 LYS A CA 1
ATOM 989 C C . LYS A 1 131 ? 26.909 -5.319 -47.850 1.00 56.09 131 LYS A C 1
ATOM 991 O O . LYS A 1 131 ? 27.254 -6.362 -48.404 1.00 56.09 131 LYS A O 1
ATOM 996 N N . GLY A 1 132 ? 26.039 -4.454 -48.374 1.00 46.59 132 GLY A N 1
ATOM 997 C CA . GLY A 1 132 ? 25.571 -4.462 -49.764 1.00 46.59 132 GLY A CA 1
ATOM 998 C C . GLY A 1 132 ? 26.184 -3.316 -50.546 1.00 46.59 132 GLY A C 1
ATOM 999 O O . GLY A 1 132 ? 25.977 -2.164 -50.106 1.00 46.59 132 GLY A O 1
#

Foldseek 3Di:
DDDDDDPPPDPPDPPPPPPPPPPPPQQQFAAQDADDPVRVVVLVVVLVVLVVCCVCCVVVVCLLVSLQSQLVSCSNGGNVSSLVSLVRSCVSPVPDPCNVVSVVSNVVSVVRSPDDPPPDPDPPVVVVVPPD